Protein AF-A0A2W7VS08-F1 (afdb_monomer)

Nearest PDB structures (foldseek):
  8iaz-assembly1_A  TM=6.495E-01  e=5.295E-03  Firmicutes bacterium AM43-11BH
  7bgk-assembly1_B  TM=3.334E-01  e=6.286E+00  Kashmir bee virus

Organism: Escherichia coli (NCBI:txid562)

Radius of gyration: 22.04 Å; Cα contacts (8 Å, |Δi|>4): 89; chains: 1; bounding box: 47×22×57 Å

Structure (mmCIF, N/CA/C/O backbone):
data_AF-A0A2W7VS08-F1
#
_entry.id   AF-A0A2W7VS08-F1
#
loop_
_atom_site.group_PDB
_atom_site.id
_atom_site.type_symbol
_atom_site.label_atom_id
_atom_site.label_alt_id
_atom_site.label_comp_id
_atom_site.label_asym_id
_atom_site.label_entity_id
_atom_site.label_seq_id
_atom_site.pdbx_PDB_ins_code
_atom_site.Cartn_x
_atom_site.Cartn_y
_atom_site.Cartn_z
_atom_site.occupancy
_atom_site.B_iso_or_equiv
_atom_site.auth_seq_id
_atom_site.auth_comp_id
_atom_site.auth_asym_id
_atom_site.auth_atom_id
_atom_site.pdbx_PDB_model_num
ATOM 1 N N . ARG A 1 1 ? -25.169 2.689 5.188 1.00 91.75 1 ARG A N 1
ATOM 2 C CA . ARG A 1 1 ? -25.109 1.913 6.456 1.00 91.75 1 ARG A CA 1
ATOM 3 C C . ARG A 1 1 ? -24.452 0.582 6.137 1.00 91.75 1 ARG A C 1
ATOM 5 O O . ARG A 1 1 ? -24.512 0.186 4.982 1.00 91.75 1 ARG A O 1
ATOM 12 N N . ILE A 1 2 ? -23.823 -0.068 7.106 1.00 93.81 2 ILE A N 1
ATOM 13 C CA . ILE A 1 2 ? -23.216 -1.390 6.927 1.00 93.81 2 ILE A CA 1
ATOM 14 C C . ILE A 1 2 ? -23.727 -2.317 8.019 1.00 93.81 2 ILE A C 1
ATOM 16 O O . ILE A 1 2 ? -23.897 -1.880 9.156 1.00 93.81 2 ILE A O 1
ATOM 20 N N . PHE A 1 3 ? -24.025 -3.558 7.657 1.00 94.31 3 PHE A N 1
ATOM 21 C CA . PHE A 1 3 ? -24.394 -4.581 8.618 1.00 94.31 3 PHE A CA 1
ATOM 22 C C . PHE A 1 3 ? -23.129 -5.296 9.085 1.00 94.31 3 PHE A C 1
ATOM 24 O O . PHE A 1 3 ? -22.348 -5.771 8.262 1.00 94.31 3 PHE A O 1
ATOM 31 N N . LEU A 1 4 ? -22.927 -5.358 10.396 1.00 94.12 4 LEU A N 1
ATOM 32 C CA . LEU A 1 4 ? -21.848 -6.125 11.002 1.00 94.12 4 LEU A CA 1
ATOM 33 C C . LEU A 1 4 ? -22.457 -7.261 11.829 1.00 94.12 4 LEU A C 1
ATOM 35 O O . LEU A 1 4 ? -23.342 -6.992 12.652 1.00 94.12 4 LEU A O 1
ATOM 39 N N . PRO A 1 5 ? -21.985 -8.511 11.666 1.00 92.19 5 PRO A N 1
ATOM 40 C CA . PRO A 1 5 ? -22.413 -9.605 12.525 1.00 92.19 5 PRO A CA 1
ATOM 41 C C . PRO A 1 5 ? -22.232 -9.209 13.996 1.00 92.19 5 PRO A C 1
ATOM 43 O O . PRO A 1 5 ? -21.184 -8.686 14.369 1.00 92.19 5 PRO A O 1
ATOM 46 N N . LYS A 1 6 ? -23.258 -9.439 14.824 1.00 93.38 6 LYS A N 1
ATOM 47 C CA . LYS A 1 6 ? -23.350 -9.072 16.258 1.00 93.38 6 LYS A CA 1
ATOM 48 C C . LYS A 1 6 ? -23.622 -7.597 16.589 1.00 93.38 6 LYS A C 1
ATOM 50 O O . LYS A 1 6 ? -24.158 -7.342 17.659 1.00 93.38 6 LYS A O 1
ATOM 55 N N . LEU A 1 7 ? -23.299 -6.641 15.716 1.00 93.81 7 LEU A N 1
ATOM 56 C CA . LEU A 1 7 ? -23.532 -5.205 15.979 1.00 93.81 7 LEU A CA 1
ATOM 57 C C . LEU A 1 7 ? -24.732 -4.634 15.213 1.00 93.81 7 LEU A C 1
ATOM 59 O O . LEU A 1 7 ? -25.227 -3.558 15.540 1.00 93.81 7 LEU A O 1
ATOM 63 N N . GLY A 1 8 ? -25.209 -5.342 14.189 1.00 96.38 8 GLY A N 1
ATOM 64 C CA . GLY A 1 8 ? -26.337 -4.903 13.380 1.00 96.38 8 GLY A CA 1
ATOM 65 C C . GLY A 1 8 ? -25.980 -3.754 12.436 1.00 96.38 8 GLY A C 1
ATOM 66 O O . GLY A 1 8 ? -24.853 -3.643 11.945 1.00 96.38 8 GLY A O 1
ATOM 67 N N . TRP A 1 9 ? -26.972 -2.915 12.133 1.00 96.56 9 TRP A N 1
ATOM 68 C CA . TRP A 1 9 ? -26.837 -1.817 11.177 1.00 96.56 9 TRP A CA 1
ATOM 69 C C . TRP A 1 9 ? -26.125 -0.608 11.777 1.00 96.56 9 TRP A C 1
ATOM 71 O O . TRP A 1 9 ? -26.691 0.147 12.565 1.00 96.56 9 TRP A O 1
ATOM 81 N N . MET A 1 10 ? -24.915 -0.351 11.295 1.00 95.31 10 MET A N 1
ATOM 82 C CA . MET A 1 10 ? -24.085 0.765 11.728 1.00 95.31 10 MET A CA 1
ATOM 83 C C . MET A 1 10 ? -24.050 1.879 10.675 1.00 95.31 10 MET A C 1
ATOM 85 O O . MET A 1 10 ? -24.039 1.650 9.455 1.00 95.31 10 MET A O 1
ATOM 89 N N . ARG A 1 11 ? -24.022 3.129 11.146 1.00 95.06 11 ARG A N 1
ATOM 90 C CA . ARG A 1 11 ? -23.686 4.285 10.306 1.00 95.06 11 ARG A CA 1
ATOM 91 C C . ARG A 1 11 ? -22.165 4.387 10.216 1.00 95.06 11 ARG A C 1
ATOM 93 O O . ARG A 1 11 ? -21.469 4.179 11.199 1.00 95.06 11 ARG A O 1
ATOM 100 N N . TYR A 1 12 ? -21.662 4.718 9.036 1.00 94.12 12 TYR A N 1
ATOM 101 C CA . TYR A 1 12 ? -20.242 4.959 8.805 1.00 94.12 12 TYR A CA 1
ATOM 102 C C . TYR A 1 12 ? -20.091 6.108 7.808 1.00 94.12 12 TYR A C 1
ATOM 104 O O . TYR A 1 12 ? -21.020 6.401 7.048 1.00 94.12 12 TYR A O 1
ATOM 112 N N . ARG A 1 13 ? -18.926 6.761 7.805 1.00 94.94 13 ARG A N 1
ATOM 113 C CA . ARG A 1 13 ? -18.584 7.743 6.773 1.00 94.94 13 ARG A CA 1
ATOM 114 C C . ARG A 1 13 ? -18.253 7.001 5.483 1.00 94.94 13 ARG A C 1
ATOM 116 O O . ARG A 1 13 ? -17.219 6.341 5.409 1.00 94.94 13 ARG A O 1
ATOM 123 N N . ASN A 1 14 ? -19.101 7.140 4.471 1.00 93.19 14 ASN A N 1
ATOM 124 C CA . ASN A 1 14 ? -18.850 6.526 3.177 1.00 93.19 14 ASN A CA 1
ATOM 125 C C . ASN A 1 14 ? -17.823 7.343 2.381 1.00 93.19 14 ASN A C 1
ATOM 127 O O . ASN A 1 14 ? -18.133 8.438 1.924 1.00 93.19 14 ASN A O 1
ATOM 131 N N . SER A 1 15 ? -16.591 6.843 2.265 1.00 93.38 15 SER A N 1
ATOM 132 C CA . SER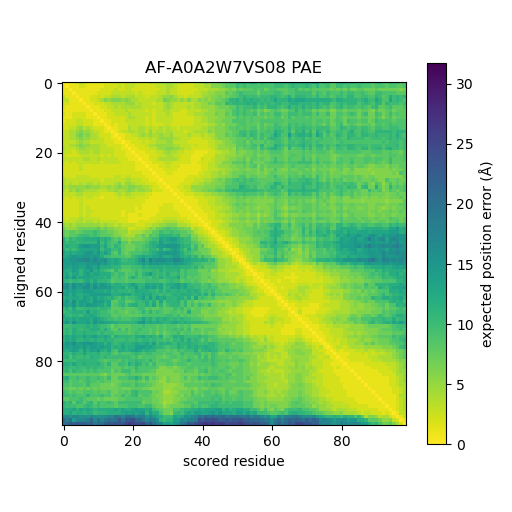 A 1 15 ? -15.505 7.535 1.556 1.00 93.38 15 SER A CA 1
ATOM 133 C C . SER A 1 15 ? -15.478 7.254 0.053 1.00 93.38 15 SER A C 1
ATOM 135 O O . SER A 1 15 ? -14.873 8.026 -0.684 1.00 93.38 15 SER A O 1
ATOM 137 N N . ARG A 1 16 ? -16.094 6.154 -0.397 1.00 91.75 16 ARG A N 1
ATOM 138 C CA . ARG A 1 16 ? -16.168 5.729 -1.801 1.00 91.75 16 ARG A CA 1
ATOM 139 C C . ARG A 1 16 ? -17.327 4.758 -2.003 1.00 91.75 16 ARG A C 1
ATOM 141 O O . ARG A 1 16 ? -17.665 4.012 -1.090 1.00 91.75 16 ARG A O 1
ATOM 148 N N . GLN A 1 17 ? -17.917 4.745 -3.193 1.00 93.31 17 GLN A N 1
ATOM 149 C CA . GLN A 1 17 ? -18.931 3.749 -3.530 1.00 93.31 17 GLN A CA 1
ATOM 150 C C . GLN A 1 17 ? -18.319 2.340 -3.516 1.00 93.31 17 GLN A C 1
ATOM 152 O O . GLN A 1 17 ? -17.187 2.145 -3.953 1.00 93.31 17 GLN A O 1
ATOM 157 N N . VAL A 1 18 ? -19.065 1.373 -2.984 1.00 92.31 18 VAL A N 1
ATOM 158 C CA . VAL A 1 18 ? -18.677 -0.042 -2.988 1.00 92.31 18 VAL A CA 1
ATOM 159 C C . VAL A 1 18 ? -19.158 -0.646 -4.303 1.00 92.31 18 VAL A C 1
ATOM 161 O O . VAL A 1 18 ? -20.357 -0.623 -4.577 1.00 92.31 18 VAL A O 1
ATOM 164 N N . THR A 1 19 ? -18.230 -1.145 -5.116 1.00 93.62 19 THR A N 1
ATOM 165 C CA . THR A 1 19 ? -18.502 -1.774 -6.415 1.00 93.62 19 THR A CA 1
ATOM 166 C C . THR A 1 19 ? -18.124 -3.250 -6.378 1.00 93.62 19 THR A C 1
ATOM 168 O O . THR A 1 19 ? -17.138 -3.624 -5.744 1.00 93.62 19 THR A O 1
ATOM 171 N N . GLY A 1 20 ? -18.897 -4.090 -7.066 1.00 94.25 20 GLY A N 1
ATOM 172 C CA . GLY A 1 20 ? -18.715 -5.541 -7.043 1.00 94.25 20 GLY A CA 1
ATOM 173 C C . GLY A 1 20 ? -19.363 -6.221 -5.833 1.00 94.25 20 GLY A C 1
ATOM 174 O O . GLY A 1 20 ? -20.104 -5.611 -5.058 1.00 94.25 20 GLY A O 1
ATOM 175 N N . VAL A 1 21 ? -19.090 -7.513 -5.688 1.00 95.50 21 VAL A N 1
ATOM 176 C CA . VAL A 1 21 ? -19.637 -8.377 -4.640 1.00 95.50 21 VAL A CA 1
ATOM 177 C C . VAL A 1 21 ? -18.759 -8.289 -3.400 1.00 95.50 21 VAL A C 1
ATOM 179 O O . VAL A 1 21 ? -17.570 -8.592 -3.454 1.00 95.50 21 VAL A O 1
ATOM 182 N N . VAL A 1 22 ? -19.332 -7.908 -2.260 1.00 94.81 22 VAL A N 1
ATOM 183 C CA . VAL A 1 22 ? -18.599 -7.868 -0.987 1.00 94.81 22 VAL A CA 1
ATOM 184 C C . VAL A 1 22 ? -18.258 -9.290 -0.539 1.00 94.81 22 VAL A C 1
ATOM 186 O O . VAL A 1 22 ? -19.150 -10.116 -0.365 1.00 94.81 22 VAL A O 1
ATOM 189 N N . LYS A 1 23 ? -16.969 -9.562 -0.312 1.00 95.88 23 LYS A N 1
ATOM 190 C CA . LYS A 1 23 ? -16.472 -10.854 0.194 1.00 95.88 23 LYS A CA 1
ATOM 191 C C . LYS A 1 23 ? -16.119 -10.805 1.670 1.00 95.88 23 LYS A C 1
ATOM 193 O O . LYS A 1 23 ? -16.361 -11.763 2.395 1.00 95.88 23 LYS A O 1
ATOM 198 N N . ASN A 1 24 ? -15.536 -9.694 2.111 1.00 94.81 24 ASN A N 1
ATOM 199 C CA . ASN A 1 24 ? -15.073 -9.529 3.481 1.00 94.81 24 ASN A CA 1
ATOM 200 C C . ASN A 1 24 ? -15.191 -8.064 3.917 1.00 94.81 24 ASN A C 1
ATOM 202 O O . ASN A 1 24 ? -15.066 -7.138 3.112 1.00 94.81 24 ASN A O 1
ATOM 206 N N . VAL A 1 25 ? -15.419 -7.869 5.211 1.00 95.50 25 VAL A N 1
ATOM 207 C CA . VAL A 1 25 ? -15.430 -6.575 5.878 1.00 95.50 25 VAL A CA 1
ATOM 208 C C . VAL A 1 25 ? -14.507 -6.659 7.089 1.00 95.50 25 VAL A C 1
ATOM 210 O O . VAL A 1 25 ? -14.821 -7.316 8.080 1.00 95.50 25 VAL A O 1
ATOM 213 N N . THR A 1 26 ? -13.391 -5.938 7.034 1.00 96.00 26 THR A N 1
ATOM 214 C CA . THR A 1 26 ? -12.441 -5.845 8.146 1.00 96.00 26 THR A CA 1
ATOM 215 C 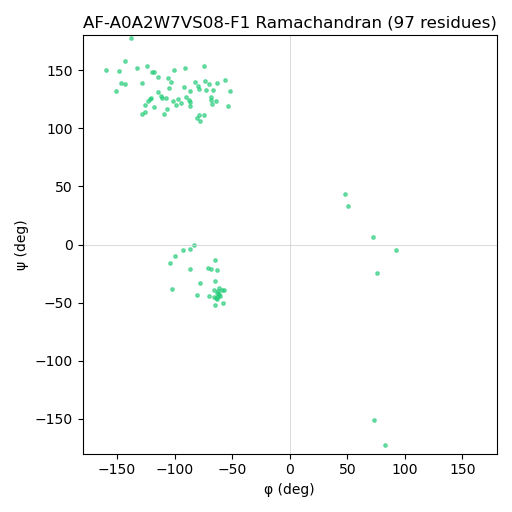C . THR A 1 26 ? -12.679 -4.556 8.913 1.00 96.00 26 THR A C 1
ATOM 217 O O . THR A 1 26 ? -12.545 -3.461 8.361 1.00 96.00 26 THR A O 1
ATOM 220 N N . VAL A 1 27 ? -12.994 -4.681 10.200 1.00 95.69 27 VAL A N 1
ATOM 221 C CA . VAL A 1 27 ? -13.090 -3.551 11.128 1.00 95.69 27 VAL A CA 1
ATOM 222 C C . VAL A 1 27 ? -11.772 -3.431 11.885 1.00 95.69 27 VAL A C 1
ATOM 224 O O . VAL A 1 27 ? -11.320 -4.396 12.497 1.00 95.69 27 VAL A O 1
ATOM 227 N N . SER A 1 28 ? -11.143 -2.259 11.843 1.00 96.44 28 SER A N 1
ATOM 228 C CA . SER A 1 28 ? -9.870 -2.006 12.522 1.00 96.44 28 SER A CA 1
ATOM 229 C C . SER A 1 28 ? -9.906 -0.703 13.308 1.00 96.44 28 SER A C 1
ATOM 231 O O . SER A 1 28 ? -10.627 0.232 12.963 1.00 96.44 28 SER A O 1
ATOM 233 N N . 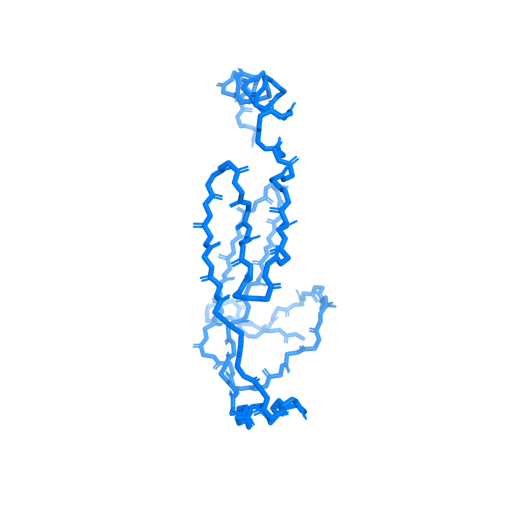GLN A 1 29 ? -9.119 -0.634 14.379 1.00 95.94 29 GLN A N 1
ATOM 234 C CA . GLN A 1 29 ? -8.948 0.583 15.162 1.00 95.94 29 GLN A CA 1
ATOM 235 C C . GLN A 1 29 ? -7.525 1.106 14.978 1.00 95.94 29 GLN A C 1
ATOM 237 O O . GLN A 1 29 ? -6.552 0.377 15.161 1.00 95.94 29 GLN A O 1
ATOM 242 N N . SER A 1 30 ? -7.395 2.379 14.614 1.00 93.69 30 SER A N 1
ATOM 243 C CA . SER A 1 30 ? -6.102 3.046 14.480 1.00 93.69 30 SER A CA 1
ATOM 244 C C . SER A 1 30 ? -6.222 4.517 14.861 1.00 93.69 30 SER A C 1
ATOM 246 O O . SER A 1 30 ? -7.208 5.175 14.532 1.00 93.69 30 SER A O 1
ATOM 248 N N . CYS A 1 31 ? -5.231 5.043 15.584 1.00 88.69 31 CYS A N 1
ATOM 249 C CA . CYS A 1 31 ? -5.199 6.442 16.029 1.00 88.69 31 CYS A CA 1
ATOM 250 C C . CYS A 1 31 ? -6.522 6.916 16.678 1.00 88.69 31 CYS A C 1
ATOM 252 O O . CYS A 1 31 ? -7.026 7.989 16.351 1.00 88.69 31 CYS A O 1
ATOM 254 N N . GLY A 1 32 ? -7.117 6.085 17.545 1.00 91.44 32 GLY A N 1
ATOM 255 C CA . GLY A 1 32 ? -8.371 6.390 18.251 1.00 91.44 32 GLY A CA 1
ATOM 256 C C . GLY A 1 32 ? -9.635 6.368 17.383 1.00 91.44 32 GLY A C 1
ATOM 257 O O . GLY A 1 32 ? -10.709 6.726 17.858 1.00 91.44 32 GLY A O 1
ATOM 258 N N . LYS A 1 33 ? -9.538 5.953 16.116 1.00 93.88 33 LYS A N 1
ATOM 259 C CA . LYS A 1 33 ? -10.665 5.895 15.179 1.00 93.88 33 LYS A CA 1
ATOM 260 C C . LYS A 1 33 ? -10.893 4.476 14.687 1.00 93.88 33 LYS A C 1
ATOM 262 O O . LYS A 1 33 ? -9.950 3.704 14.527 1.00 93.88 33 LYS A O 1
ATOM 267 N N . TRP A 1 34 ? -12.154 4.167 14.419 1.00 95.19 34 TRP A N 1
ATOM 268 C CA . TRP A 1 34 ? -12.567 2.924 13.783 1.00 95.19 34 TRP A CA 1
ATOM 269 C C . TRP A 1 34 ? -12.633 3.102 12.268 1.00 95.19 34 TRP A C 1
ATOM 271 O O . TRP A 1 34 ? -13.170 4.095 11.771 1.00 95.19 34 TRP A O 1
ATOM 281 N N . TYR A 1 35 ? -12.102 2.124 11.548 1.00 95.75 35 TYR A N 1
ATOM 282 C CA . TYR A 1 35 ? -12.094 2.051 10.095 1.00 95.75 35 TYR A CA 1
ATOM 283 C C . TYR A 1 35 ? -12.733 0.750 9.636 1.00 95.75 35 TYR A C 1
ATOM 285 O O . TYR A 1 35 ? -12.721 -0.259 10.341 1.00 95.75 35 TYR A O 1
ATOM 293 N N . ILE A 1 36 ? -13.280 0.794 8.426 1.00 95.25 36 ILE A N 1
ATOM 294 C CA . ILE A 1 36 ? -13.880 -0.351 7.758 1.00 95.25 36 ILE A CA 1
ATOM 295 C C . ILE A 1 36 ? -13.198 -0.482 6.399 1.00 95.25 36 ILE A C 1
ATOM 297 O O . ILE A 1 36 ? -13.248 0.449 5.594 1.00 95.25 36 ILE A O 1
ATOM 301 N N . SER A 1 37 ? -12.564 -1.627 6.160 1.00 95.50 37 SER A N 1
ATOM 302 C CA . SER A 1 37 ? -12.078 -2.031 4.842 1.00 95.50 37 SER A CA 1
ATOM 303 C C . 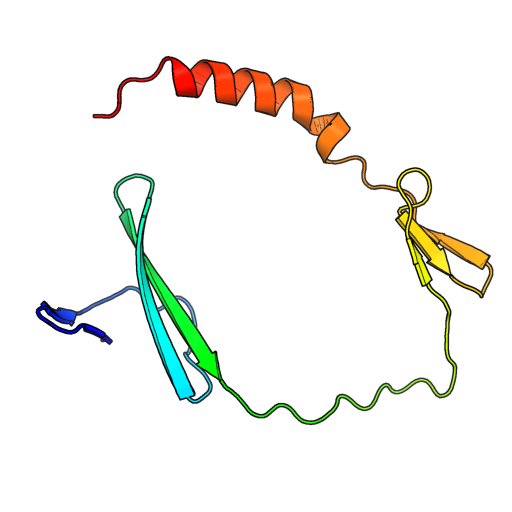SER A 1 37 ? -13.056 -3.037 4.251 1.00 95.50 37 SER A C 1
ATOM 305 O O . SER A 1 37 ? -13.350 -4.051 4.882 1.00 95.50 37 SER A O 1
ATOM 307 N N . ILE A 1 38 ? -13.580 -2.739 3.065 1.00 95.69 38 ILE A N 1
ATOM 308 C CA . ILE A 1 38 ? -14.555 -3.581 2.371 1.00 95.69 38 ILE A CA 1
ATOM 309 C C . ILE A 1 38 ? -13.839 -4.194 1.175 1.00 95.69 38 ILE A C 1
ATOM 311 O O . ILE A 1 38 ? -13.450 -3.477 0.254 1.00 95.69 38 ILE A O 1
ATOM 315 N N . GLN A 1 39 ? -13.646 -5.508 1.212 1.00 96.38 39 GLN A N 1
ATOM 316 C CA . GLN A 1 39 ? -13.084 -6.257 0.100 1.00 96.38 39 GLN A CA 1
ATOM 317 C C . GLN A 1 39 ? -14.212 -6.659 -0.840 1.00 96.38 39 GLN A C 1
ATOM 319 O O . GLN A 1 39 ? -15.167 -7.322 -0.421 1.00 96.38 39 GLN A O 1
ATOM 324 N N . THR A 1 40 ? -14.077 -6.285 -2.107 1.00 96.25 40 THR A N 1
ATOM 325 C CA . THR A 1 40 ? -15.014 -6.663 -3.156 1.00 96.25 40 THR A CA 1
ATOM 326 C C . THR A 1 40 ? -14.335 -7.497 -4.228 1.00 96.25 40 THR A C 1
ATOM 328 O O . THR A 1 40 ? -13.143 -7.360 -4.493 1.00 96.25 40 THR A O 1
ATOM 331 N N . GLU A 1 41 ? -15.113 -8.390 -4.818 1.00 96.75 41 GLU A N 1
ATOM 332 C CA . GLU A 1 41 ? -14.779 -9.116 -6.032 1.00 96.75 41 GLU A CA 1
ATOM 333 C C . GLU A 1 41 ? -15.586 -8.514 -7.182 1.00 96.75 41 GLU A C 1
ATOM 335 O O . GLU A 1 41 ? -16.783 -8.251 -7.046 1.00 96.75 41 GLU A O 1
ATOM 340 N N . SER A 1 42 ? -14.935 -8.277 -8.312 1.00 94.62 42 SER A N 1
ATOM 341 C CA . SER A 1 42 ? -15.584 -7.806 -9.529 1.00 94.62 42 SER A CA 1
ATOM 342 C C . SER A 1 42 ? -14.931 -8.466 -10.726 1.00 94.62 42 SER A C 1
ATOM 344 O 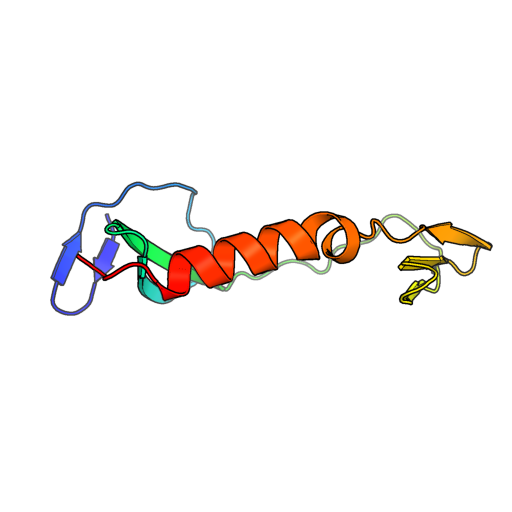O . SER A 1 42 ? -13.703 -8.528 -10.796 1.00 94.62 42 SER A O 1
ATOM 346 N N . GLU A 1 43 ? -15.742 -8.893 -11.683 1.00 91.56 43 GLU A N 1
ATOM 347 C CA . GLU A 1 43 ? -15.235 -9.245 -13.001 1.00 91.56 43 GLU A CA 1
ATOM 348 C C . GLU A 1 43 ? -14.747 -7.974 -13.693 1.00 91.56 43 GLU A C 1
ATOM 350 O O . GLU A 1 43 ? -15.453 -6.967 -13.770 1.00 91.56 43 GLU A O 1
ATOM 355 N N . VAL A 1 44 ? -13.504 -8.014 -14.158 1.00 89.69 44 VAL A N 1
ATOM 356 C CA . VAL A 1 44 ? -12.895 -6.939 -14.933 1.00 89.69 44 VAL A CA 1
ATOM 357 C C . VAL A 1 44 ? -12.486 -7.554 -16.257 1.00 89.69 44 VAL A C 1
ATOM 359 O O . VAL A 1 44 ? -11.776 -8.559 -16.281 1.00 89.69 44 VAL A O 1
ATOM 362 N N . SER A 1 45 ? -12.952 -6.968 -17.359 1.00 89.81 45 SER A N 1
ATOM 363 C CA . SER A 1 45 ? -12.524 -7.381 -18.692 1.00 89.81 45 SER A CA 1
ATOM 364 C C . SER A 1 45 ? -11.006 -7.281 -18.797 1.00 89.81 45 SER A C 1
ATOM 366 O O . SER A 1 45 ? -10.421 -6.308 -18.313 1.00 89.81 45 SER A O 1
ATOM 368 N N . THR A 1 46 ? -10.374 -8.238 -19.474 1.00 88.25 46 THR A N 1
ATOM 369 C CA . THR A 1 46 ? -8.947 -8.149 -19.788 1.00 88.25 46 THR A CA 1
ATOM 370 C C . THR A 1 46 ? -8.673 -6.822 -20.498 1.00 88.25 46 THR A C 1
ATOM 372 O O . THR A 1 46 ? -9.268 -6.579 -21.553 1.00 88.25 46 THR A O 1
ATOM 375 N N . PRO A 1 47 ? -7.832 -5.939 -19.932 1.00 87.62 47 PRO A N 1
ATOM 376 C CA . PRO A 1 47 ? -7.584 -4.642 -20.535 1.00 87.62 47 PRO A CA 1
ATOM 377 C 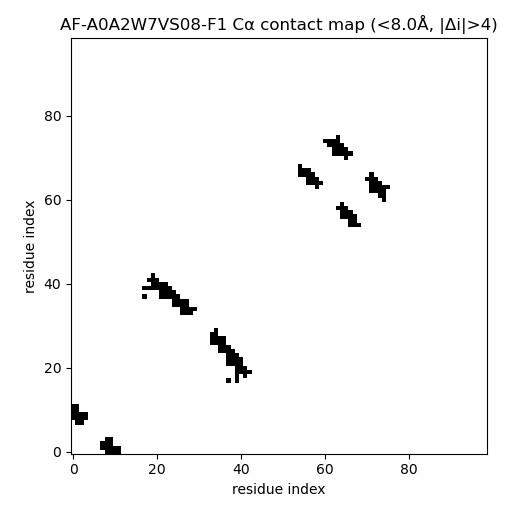C . PRO A 1 47 ? -6.912 -4.847 -21.891 1.00 87.62 47 PRO A C 1
ATOM 379 O O . PRO A 1 47 ? -5.859 -5.476 -21.985 1.00 87.62 47 PRO A O 1
ATOM 382 N N . VAL A 1 48 ? -7.526 -4.313 -22.945 1.00 88.69 48 VAL A N 1
ATOM 383 C CA . VAL A 1 48 ? -6.910 -4.275 -24.270 1.00 88.69 48 VAL A CA 1
ATOM 384 C C . VAL A 1 48 ? -5.953 -3.093 -24.283 1.00 88.69 48 VAL A C 1
ATOM 386 O O . VAL A 1 48 ? -6.373 -1.937 -24.245 1.00 88.69 48 VAL A O 1
ATOM 389 N N . HIS A 1 49 ? -4.655 -3.383 -24.278 1.00 86.25 49 HIS A N 1
ATOM 390 C CA . HIS A 1 49 ? -3.641 -2.345 -24.384 1.00 86.25 49 HIS A CA 1
ATOM 391 C C . HIS A 1 49 ? -3.609 -1.808 -25.829 1.00 86.25 49 HIS A C 1
ATOM 393 O O . HIS A 1 49 ? -3.595 -2.611 -26.761 1.00 86.25 49 HIS A O 1
ATOM 399 N N . PRO A 1 50 ? -3.588 -0.480 -26.054 1.00 89.88 50 PRO A N 1
ATOM 400 C CA . PRO A 1 50 ? -3.653 0.089 -27.404 1.00 89.88 50 PRO A CA 1
ATOM 401 C C . PRO A 1 50 ? -2.372 -0.127 -28.226 1.00 89.88 50 PRO A C 1
ATOM 403 O O . PRO A 1 50 ? -2.407 -0.016 -29.448 1.00 89.88 50 PRO A O 1
ATOM 406 N N . SER A 1 51 ? -1.235 -0.405 -27.577 1.00 88.88 51 SER A N 1
ATOM 407 C CA . SER A 1 51 ? 0.023 -0.683 -28.282 1.00 88.88 51 SER A CA 1
ATOM 408 C C . SER A 1 51 ? 0.075 -2.112 -28.815 1.00 88.88 51 SER A C 1
ATOM 410 O O . SER A 1 51 ? -0.213 -3.052 -28.078 1.00 88.88 51 SER A O 1
ATOM 412 N N . ALA A 1 52 ? 0.546 -2.261 -30.055 1.00 88.31 52 ALA A N 1
ATOM 413 C CA . ALA A 1 52 ? 0.885 -3.544 -30.673 1.00 88.31 52 ALA A CA 1
ATOM 414 C C . ALA A 1 52 ? 2.331 -4.000 -30.381 1.00 88.31 52 ALA A C 1
ATOM 416 O O . ALA A 1 52 ? 2.733 -5.083 -30.803 1.00 88.31 52 ALA A O 1
ATOM 417 N N . SER A 1 53 ? 3.129 -3.177 -29.691 1.00 89.44 53 SER A N 1
ATOM 418 C CA . SER A 1 53 ? 4.508 -3.494 -29.314 1.00 89.44 53 SER A CA 1
ATOM 419 C C . SER A 1 53 ? 4.617 -3.940 -27.856 1.00 89.44 53 SER A C 1
ATOM 421 O O . SER A 1 53 ? 3.855 -3.503 -26.990 1.00 89.44 53 SER A O 1
ATOM 423 N N . MET A 1 54 ? 5.603 -4.794 -27.583 1.00 89.06 54 MET A N 1
ATOM 424 C CA . MET A 1 54 ? 6.005 -5.173 -26.230 1.00 89.06 54 MET A CA 1
ATOM 425 C C . MET A 1 54 ? 7.295 -4.451 -25.851 1.00 89.06 54 MET A C 1
ATOM 427 O O . MET A 1 54 ? 8.213 -4.347 -26.662 1.00 89.06 54 MET A O 1
ATOM 431 N N . ILE A 1 55 ? 7.371 -3.993 -24.603 1.00 92.12 55 ILE A N 1
ATOM 432 C CA . ILE A 1 55 ? 8.583 -3.430 -24.009 1.00 92.12 55 ILE A CA 1
ATOM 433 C C . ILE A 1 55 ? 8.931 -4.273 -22.784 1.00 92.12 55 ILE A C 1
ATOM 435 O O . ILE A 1 55 ? 8.091 -4.479 -21.908 1.00 92.12 55 ILE A O 1
ATOM 439 N N . GLY A 1 56 ? 10.166 -4.769 -22.732 1.00 93.12 56 GLY A N 1
ATOM 440 C CA . GLY A 1 56 ? 10.695 -5.442 -21.548 1.00 93.12 56 GLY A CA 1
ATOM 441 C C . GLY A 1 56 ? 10.996 -4.428 -20.448 1.00 93.12 56 GLY A C 1
ATOM 442 O O . GLY A 1 56 ? 11.494 -3.343 -20.741 1.00 93.12 56 GLY A O 1
ATOM 443 N N . LEU A 1 57 ? 10.707 -4.780 -19.195 1.00 96.00 57 LEU A N 1
ATOM 444 C CA . LEU A 1 57 ? 10.992 -3.959 -18.019 1.00 96.00 57 LEU A CA 1
ATOM 445 C C . LEU A 1 57 ? 1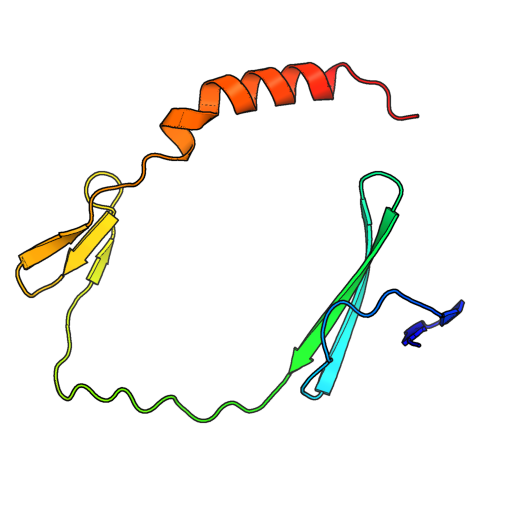1.966 -4.704 -17.106 1.00 96.00 57 LEU A C 1
ATOM 447 O O . LEU A 1 57 ? 11.640 -5.773 -16.593 1.00 96.00 57 LEU A O 1
ATOM 451 N N . ASP A 1 58 ? 13.138 -4.115 -16.888 1.00 94.88 58 ASP A N 1
ATOM 452 C CA . ASP A 1 58 ? 14.103 -4.547 -15.877 1.00 94.88 58 ASP A CA 1
ATOM 453 C C . ASP A 1 58 ? 14.095 -3.553 -14.710 1.00 94.88 58 ASP A C 1
ATOM 455 O O . ASP A 1 58 ? 14.396 -2.371 -14.894 1.00 94.88 58 ASP A O 1
ATOM 459 N N . ALA A 1 59 ? 13.711 -4.004 -13.516 1.00 92.75 59 ALA A N 1
ATOM 460 C CA . ALA A 1 59 ? 13.581 -3.156 -12.334 1.00 92.75 59 ALA A CA 1
ATOM 461 C C . ALA A 1 59 ? 14.701 -3.427 -11.328 1.00 92.75 59 ALA A C 1
ATOM 463 O O . ALA A 1 59 ? 14.874 -4.551 -10.859 1.00 92.75 59 ALA A O 1
ATOM 464 N N . GLY A 1 60 ? 15.417 -2.375 -10.932 1.00 90.19 60 GLY A N 1
ATOM 465 C CA . GLY A 1 60 ? 16.544 -2.464 -10.011 1.00 90.19 60 GLY A CA 1
ATOM 466 C C . GLY A 1 60 ? 16.578 -1.352 -8.963 1.00 90.19 60 GLY A C 1
ATOM 467 O O . GLY A 1 60 ? 15.761 -0.433 -8.926 1.00 90.19 60 GLY A O 1
ATOM 468 N N . VAL A 1 61 ? 17.572 -1.434 -8.076 1.00 85.69 61 VAL A N 1
ATOM 469 C CA . VAL A 1 61 ? 17.768 -0.445 -7.000 1.00 85.69 61 VAL A CA 1
ATOM 470 C C . VAL A 1 61 ? 18.474 0.811 -7.521 1.00 85.69 61 VAL A C 1
ATOM 472 O O . VAL A 1 61 ? 18.078 1.926 -7.192 1.00 85.69 61 VAL A O 1
ATOM 475 N N . ALA A 1 62 ? 19.513 0.642 -8.348 1.00 87.06 62 ALA A N 1
ATOM 476 C CA . ALA A 1 62 ? 20.269 1.756 -8.931 1.00 87.06 62 ALA A CA 1
ATOM 477 C C . ALA A 1 62 ? 19.540 2.413 -10.117 1.00 87.06 62 ALA A C 1
ATOM 479 O O . ALA A 1 62 ? 19.648 3.621 -10.317 1.00 87.06 62 ALA A O 1
ATOM 480 N N . LYS A 1 63 ? 18.785 1.618 -10.882 1.00 89.81 63 LYS A N 1
ATOM 481 C CA . LYS A 1 63 ? 17.902 2.044 -11.974 1.00 89.81 63 LYS A CA 1
ATOM 482 C C . LYS A 1 63 ? 16.519 1.482 -11.672 1.00 89.81 63 LYS A C 1
ATOM 484 O O . LYS A 1 63 ? 16.371 0.267 -11.656 1.00 89.81 63 LYS A O 1
ATOM 489 N N . LEU A 1 64 ? 15.543 2.347 -11.404 1.00 91.50 64 LEU A N 1
ATOM 490 C CA . LEU A 1 64 ? 14.205 1.932 -10.974 1.00 91.50 64 LEU A CA 1
ATOM 491 C C . LEU A 1 64 ? 13.524 1.051 -12.019 1.00 91.50 64 LEU A C 1
ATOM 493 O O . LEU A 1 64 ? 12.926 0.040 -11.670 1.00 91.50 64 LEU A O 1
ATOM 497 N N . ALA A 1 65 ? 13.625 1.453 -13.283 1.00 94.62 65 ALA A N 1
ATOM 498 C CA . ALA A 1 65 ? 13.172 0.667 -14.415 1.00 94.62 65 ALA A CA 1
ATOM 499 C C . ALA A 1 65 ? 14.026 1.002 -15.641 1.00 94.62 65 ALA A C 1
ATOM 501 O O . ALA A 1 65 ? 14.231 2.175 -15.948 1.00 94.62 65 ALA A O 1
ATOM 502 N N . THR A 1 66 ? 14.516 -0.015 -16.338 1.00 96.00 66 THR A N 1
ATOM 503 C CA . THR A 1 66 ? 15.112 0.094 -17.670 1.00 96.00 66 THR A CA 1
ATOM 504 C C . THR A 1 66 ? 14.174 -0.588 -18.650 1.00 96.00 66 THR A C 1
ATOM 506 O O . THR A 1 66 ? 13.780 -1.735 -18.439 1.00 96.00 66 THR A O 1
ATOM 509 N N . LEU A 1 67 ? 13.796 0.135 -19.695 1.00 95.81 67 LEU A N 1
ATOM 510 C CA . LEU A 1 67 ? 12.975 -0.376 -20.778 1.00 95.81 67 LEU A CA 1
ATOM 511 C C . LEU A 1 67 ? 13.865 -0.950 -21.885 1.00 95.81 67 LEU A C 1
ATOM 513 O O . LEU A 1 67 ? 14.989 -0.492 -22.097 1.00 95.81 67 LEU A O 1
ATOM 517 N N . SER A 1 68 ? 13.354 -1.929 -22.630 1.00 94.56 68 SER A N 1
ATOM 518 C CA . SER A 1 68 ? 14.075 -2.526 -23.765 1.00 94.56 68 SER A CA 1
ATOM 519 C C . SER A 1 68 ? 14.336 -1.557 -24.928 1.00 94.56 68 SER A C 1
ATOM 521 O O . SER A 1 68 ? 15.141 -1.867 -25.798 1.00 94.56 68 SER A O 1
ATOM 523 N N . ASP A 1 69 ? 13.679 -0.394 -24.950 1.00 93.56 69 ASP A N 1
ATOM 524 C CA . ASP A 1 69 ? 13.939 0.696 -25.903 1.00 93.56 69 ASP A CA 1
ATOM 525 C C . ASP A 1 69 ? 15.119 1.603 -25.492 1.00 93.56 69 ASP A C 1
ATOM 527 O O . ASP A 1 69 ? 15.457 2.548 -26.202 1.00 93.56 69 ASP A O 1
ATOM 531 N N . GLY A 1 70 ? 15.757 1.314 -24.352 1.00 92.62 70 GLY A N 1
ATOM 532 C CA . GLY A 1 70 ? 16.876 2.080 -23.808 1.00 92.62 70 GLY A CA 1
ATOM 533 C C . GLY A 1 70 ? 16.474 3.185 -22.826 1.00 92.62 70 GLY A C 1
ATOM 534 O O . GLY A 1 70 ? 17.358 3.795 -22.220 1.00 92.62 70 GLY A O 1
ATOM 535 N N . THR A 1 71 ? 15.179 3.434 -22.608 1.00 96.00 71 THR A N 1
ATOM 536 C CA . THR A 1 71 ? 14.704 4.408 -21.614 1.00 96.00 71 THR A CA 1
ATOM 537 C C . THR A 1 71 ? 15.036 3.941 -20.198 1.00 96.00 71 THR A C 1
ATOM 539 O O . THR A 1 71 ? 14.772 2.798 -19.826 1.00 96.00 71 THR A O 1
ATOM 542 N N . VAL A 1 72 ? 15.578 4.838 -19.368 1.00 95.69 72 VAL A N 1
ATOM 543 C CA . VAL A 1 72 ? 15.940 4.540 -17.974 1.00 95.69 72 VAL A CA 1
ATOM 544 C C . VAL A 1 72 ? 15.229 5.491 -17.017 1.00 95.69 72 VAL A C 1
ATOM 546 O O . VAL A 1 72 ? 15.413 6.706 -17.069 1.00 95.69 72 VAL A O 1
ATOM 549 N N . PHE A 1 73 ? 14.480 4.925 -16.077 1.00 95.12 73 PHE A N 1
ATOM 550 C CA . PHE A 1 73 ? 13.890 5.630 -14.946 1.00 95.12 73 PHE A CA 1
ATOM 551 C C . PHE A 1 73 ? 14.811 5.533 -13.728 1.00 95.12 73 PHE A C 1
ATOM 553 O O . PHE A 1 73 ? 15.140 4.445 -13.250 1.00 95.12 73 PHE A O 1
ATOM 560 N N . GLY A 1 74 ? 15.230 6.686 -13.206 1.00 93.69 74 GLY A N 1
ATOM 561 C CA . GLY A 1 74 ? 16.040 6.766 -11.992 1.00 93.69 74 GLY A CA 1
ATOM 562 C C . GLY A 1 74 ? 15.231 6.487 -10.714 1.00 93.69 74 GLY A C 1
ATOM 563 O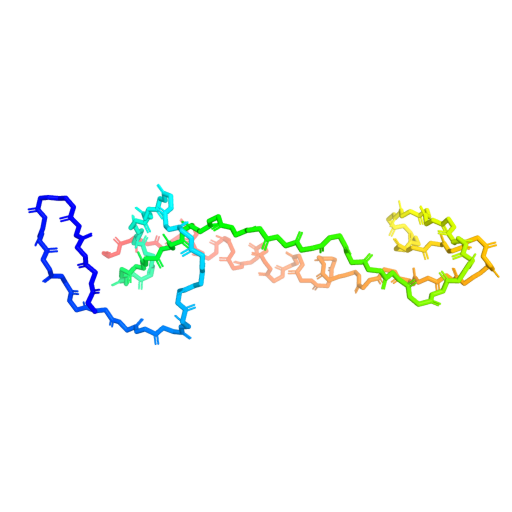 O . GLY A 1 74 ? 14.022 6.729 -10.673 1.00 93.69 74 GLY A O 1
ATOM 564 N N . PRO A 1 75 ? 15.873 6.002 -9.639 1.00 91.25 75 PRO A N 1
ATOM 565 C CA . PRO A 1 75 ? 15.207 5.775 -8.364 1.00 91.25 75 PRO A CA 1
ATOM 566 C C . PRO A 1 75 ? 14.830 7.093 -7.681 1.00 91.25 75 PRO A C 1
ATOM 568 O O . PRO A 1 75 ? 15.616 8.034 -7.587 1.00 91.25 75 PRO A O 1
ATOM 571 N N . VAL A 1 76 ? 13.624 7.140 -7.111 1.00 89.12 76 VAL A N 1
ATOM 572 C CA . VAL A 1 76 ? 13.129 8.311 -6.358 1.00 89.12 76 VAL A CA 1
ATOM 573 C C . VAL A 1 76 ? 13.897 8.503 -5.037 1.00 89.12 76 VAL A C 1
ATOM 575 O O . VAL A 1 76 ? 13.911 9.602 -4.464 1.00 89.12 76 VAL A O 1
ATOM 578 N N . ASN A 1 77 ? 14.545 7.433 -4.552 1.00 89.19 77 ASN A N 1
ATOM 579 C CA . ASN A 1 77 ? 15.319 7.380 -3.308 1.00 89.19 77 ASN A CA 1
ATOM 580 C C . ASN A 1 77 ? 14.538 7.922 -2.096 1.00 89.19 77 ASN A C 1
ATOM 582 O O . ASN A 1 77 ? 15.105 8.517 -1.178 1.00 89.19 77 ASN A O 1
ATOM 586 N N . SER A 1 78 ? 13.213 7.724 -2.083 1.00 89.62 78 SER A N 1
ATOM 587 C CA . SER A 1 78 ? 12.313 8.263 -1.056 1.00 89.62 78 SER A CA 1
ATOM 588 C C . SER A 1 78 ? 12.648 7.738 0.340 1.00 89.62 78 SER A C 1
ATOM 590 O O . SER A 1 78 ? 12.609 8.504 1.304 1.00 89.62 78 SER A O 1
ATOM 592 N N . PHE A 1 79 ? 13.040 6.465 0.453 1.00 89.56 79 PHE A N 1
ATOM 593 C CA . PHE A 1 79 ? 13.491 5.887 1.715 1.00 89.56 79 PHE A CA 1
ATOM 594 C C . PHE A 1 79 ? 14.785 6.543 2.200 1.00 89.56 79 PHE A C 1
ATOM 596 O O . PHE A 1 79 ? 14.808 7.059 3.311 1.00 89.56 79 PHE A O 1
ATOM 603 N N . GLN A 1 80 ? 15.826 6.623 1.364 1.00 90.62 80 GLN A N 1
ATOM 604 C CA . GLN A 1 80 ? 17.097 7.257 1.744 1.00 90.62 80 GLN A CA 1
ATOM 605 C C . GLN A 1 80 ? 16.914 8.717 2.192 1.00 90.62 80 GLN A C 1
ATOM 607 O O . GLN A 1 80 ? 17.531 9.136 3.172 1.00 90.62 80 GLN A O 1
ATOM 612 N N . LYS A 1 81 ? 16.026 9.474 1.531 1.00 93.38 81 LYS A N 1
ATOM 613 C CA . LYS A 1 81 ? 15.677 10.852 1.920 1.00 93.38 81 LYS A CA 1
ATOM 614 C C . LYS A 1 81 ? 15.012 10.915 3.298 1.00 93.38 81 LYS A C 1
ATOM 616 O O . LYS A 1 81 ? 15.328 11.791 4.099 1.00 93.38 81 LYS A O 1
ATOM 621 N N . ASN A 1 82 ? 14.113 9.977 3.594 1.00 96.25 82 ASN A N 1
ATOM 622 C CA . ASN A 1 82 ? 13.274 10.027 4.792 1.00 96.25 82 ASN A CA 1
ATOM 623 C C . ASN A 1 82 ? 13.767 9.155 5.955 1.00 96.25 82 ASN A C 1
ATOM 625 O O . ASN A 1 82 ? 13.250 9.299 7.061 1.00 96.25 82 ASN A O 1
ATOM 629 N N . GLN A 1 83 ? 14.767 8.290 5.762 1.00 96.75 83 GLN A N 1
ATOM 630 C CA . GLN A 1 83 ? 15.172 7.281 6.750 1.00 96.75 83 GLN A CA 1
ATOM 631 C C . GLN A 1 83 ? 15.587 7.888 8.096 1.00 96.75 83 GLN A C 1
ATOM 633 O O . GLN A 1 83 ? 15.218 7.368 9.147 1.00 96.75 83 GLN A O 1
ATOM 638 N N . LYS A 1 84 ? 16.298 9.028 8.089 1.00 97.31 84 LYS A N 1
ATOM 639 C CA . LYS A 1 84 ? 16.720 9.714 9.325 1.00 97.31 84 LYS A CA 1
ATOM 640 C C . LYS A 1 84 ? 15.512 10.243 10.096 1.00 97.31 84 LYS A C 1
ATOM 642 O O . LYS A 1 84 ? 15.415 10.058 11.310 1.00 97.31 84 LYS A O 1
ATOM 647 N N . THR A 1 85 ? 14.575 10.865 9.383 1.00 97.31 85 THR A N 1
ATOM 648 C CA . THR A 1 85 ? 13.322 11.372 9.951 1.00 97.31 85 THR A CA 1
ATOM 649 C C . THR A 1 85 ? 12.465 10.228 10.476 1.00 97.31 85 THR A C 1
ATOM 651 O O . THR A 1 85 ? 12.017 10.290 11.619 1.00 97.31 85 THR A O 1
ATOM 654 N N . LEU A 1 86 ? 12.310 9.154 9.699 1.00 96.81 86 LEU A N 1
ATOM 655 C CA . LEU A 1 86 ? 11.572 7.958 10.091 1.00 96.81 86 LEU A CA 1
ATOM 656 C C . LEU A 1 86 ? 12.150 7.343 11.371 1.00 96.81 86 LEU A C 1
ATOM 658 O O . LEU A 1 86 ? 11.411 7.152 12.333 1.00 96.81 86 LEU A O 1
ATOM 662 N N . ALA A 1 87 ? 13.468 7.130 11.435 1.00 97.38 87 ALA A N 1
ATOM 663 C CA . ALA A 1 87 ? 14.129 6.577 12.615 1.00 97.38 87 ALA A CA 1
ATOM 664 C C . ALA A 1 87 ? 13.966 7.482 13.850 1.00 97.38 87 ALA A C 1
ATOM 666 O O . ALA A 1 87 ? 13.748 6.999 14.963 1.00 97.38 87 ALA A O 1
ATOM 667 N N . ARG A 1 88 ? 14.047 8.810 13.683 1.00 97.75 88 ARG A N 1
ATOM 668 C CA . ARG A 1 88 ? 13.795 9.765 14.773 1.00 97.75 88 ARG A CA 1
ATOM 669 C C . ARG A 1 88 ? 12.353 9.673 15.275 1.00 97.75 88 ARG A C 1
ATOM 671 O O . ARG A 1 88 ? 12.150 9.595 16.485 1.00 97.75 88 ARG A O 1
ATOM 678 N N . LEU A 1 89 ? 11.375 9.655 14.370 1.00 96.88 89 LEU A N 1
ATOM 679 C CA . LEU A 1 89 ? 9.953 9.566 14.713 1.00 96.88 89 LEU A CA 1
ATOM 680 C C . LEU A 1 89 ? 9.603 8.219 15.358 1.00 96.88 89 LEU A C 1
ATOM 682 O O . LEU A 1 89 ? 8.877 8.200 16.347 1.00 96.88 89 LEU A O 1
ATOM 686 N N . GLN A 1 90 ? 10.176 7.113 14.882 1.00 95.88 90 GLN A N 1
ATOM 687 C CA . GLN A 1 90 ? 10.008 5.789 15.491 1.00 95.88 90 GLN A CA 1
ATOM 688 C C . GLN A 1 90 ? 10.566 5.742 16.922 1.00 95.88 90 GLN A C 1
ATOM 690 O O . GLN A 1 90 ? 9.869 5.286 17.825 1.00 95.88 90 GLN A O 1
ATOM 695 N N . ARG A 1 91 ? 11.766 6.297 17.171 1.00 96.69 91 ARG A N 1
ATOM 696 C CA . ARG A 1 91 ? 12.322 6.417 18.537 1.00 96.69 91 ARG A CA 1
ATOM 697 C C . ARG A 1 91 ? 11.504 7.335 19.441 1.00 96.69 91 ARG A C 1
ATOM 699 O O . ARG A 1 91 ? 11.546 7.188 20.657 1.00 96.69 91 ARG A O 1
ATOM 706 N N . GLN A 1 92 ? 10.863 8.367 18.893 1.00 96.06 92 GLN A N 1
ATOM 707 C CA . GLN A 1 92 ? 9.954 9.211 19.671 1.00 96.06 92 GLN A CA 1
ATOM 708 C C . GLN A 1 92 ? 8.683 8.437 20.017 1.00 96.06 92 GLN A C 1
ATOM 710 O O . GLN A 1 92 ? 8.259 8.466 21.165 1.00 96.06 92 GLN A O 1
ATOM 715 N N . LEU A 1 93 ? 8.112 7.718 19.049 1.00 92.94 93 LEU A N 1
ATOM 716 C CA . LEU A 1 93 ? 6.910 6.910 19.231 1.00 92.94 93 LEU A CA 1
ATOM 717 C C . LEU A 1 93 ? 7.109 5.798 20.268 1.00 92.94 93 LEU A C 1
ATOM 719 O O . LEU A 1 93 ? 6.237 5.623 21.109 1.00 92.94 93 LEU A O 1
ATOM 723 N N . SER A 1 94 ? 8.250 5.102 20.261 1.00 93.12 94 SER A N 1
ATOM 724 C CA . SER A 1 94 ? 8.530 4.015 21.215 1.00 93.12 94 SER A CA 1
ATOM 725 C C . SER A 1 94 ? 8.595 4.472 22.676 1.00 93.12 94 SER A C 1
ATOM 727 O O . SER A 1 94 ? 8.424 3.662 23.577 1.00 93.12 94 SER A O 1
ATOM 729 N N . ARG A 1 95 ? 8.844 5.766 22.910 1.00 93.75 95 ARG A N 1
ATOM 730 C CA . ARG A 1 95 ? 8.878 6.385 24.243 1.00 93.75 95 ARG A CA 1
ATOM 731 C C . ARG A 1 95 ? 7.535 6.981 24.668 1.00 93.75 95 ARG A C 1
ATOM 733 O O . ARG A 1 95 ? 7.425 7.472 25.786 1.00 93.75 95 ARG A O 1
ATOM 740 N N . LYS A 1 96 ? 6.525 6.983 23.792 1.00 91.25 96 LYS A N 1
ATOM 741 C CA . LYS A 1 96 ? 5.184 7.471 24.128 1.00 91.25 96 LYS A CA 1
ATOM 742 C C . LYS A 1 96 ? 4.370 6.346 24.758 1.00 91.25 96 LYS A C 1
ATOM 744 O O . LYS A 1 96 ? 4.298 5.248 24.215 1.00 91.25 96 LYS A O 1
ATOM 749 N N . VAL A 1 97 ? 3.717 6.650 25.873 1.00 83.88 97 VAL A N 1
ATOM 750 C CA . VAL A 1 97 ? 2.738 5.759 26.500 1.00 83.88 97 VAL A CA 1
ATOM 751 C C . VAL A 1 97 ? 1.425 5.873 25.725 1.00 83.88 97 VAL A C 1
ATOM 753 O O . VAL A 1 97 ? 1.005 6.978 25.372 1.00 83.88 97 VAL A O 1
ATOM 756 N N . LYS A 1 98 ? 0.802 4.734 25.406 1.00 74.06 98 LYS A N 1
ATOM 757 C CA . LYS A 1 98 ? -0.562 4.723 24.864 1.00 74.06 98 LYS A CA 1
ATOM 758 C C . LYS A 1 98 ? -1.509 5.195 25.967 1.00 74.06 98 LYS A C 1
ATOM 760 O O . LYS A 1 98 ? -1.530 4.581 27.028 1.00 74.06 98 LYS A O 1
ATOM 765 N N . PHE A 1 99 ? -2.232 6.278 25.701 1.00 60.31 99 PHE A N 1
ATOM 766 C CA . PHE A 1 99 ? -3.404 6.674 26.480 1.00 60.31 99 PHE A CA 1
ATOM 767 C C . PHE A 1 99 ? -4.585 5.767 26.137 1.00 60.31 99 PHE A C 1
ATOM 769 O O . PHE A 1 99 ? -4.670 5.358 24.950 1.00 60.31 99 PHE A O 1
#

pLDDT: mean 92.75, std 4.84, range [60.31, 97.75]

Sequence (99 aa):
RIFLPKLGWMRYRNSRQVTGVVKNVTVSQSCGKWYISIQTESEVSTPVHPSASMIGLDAGVAKLATLSDGTVFGPVNSFQKNQKTLARLQRQLSRKVKF

Solvent-accessible surface area (backbone atoms only — not comparable to full-atom values): 6631 Å² total; per-residue (Å²): 116,48,79,40,93,97,73,42,80,38,83,70,87,80,89,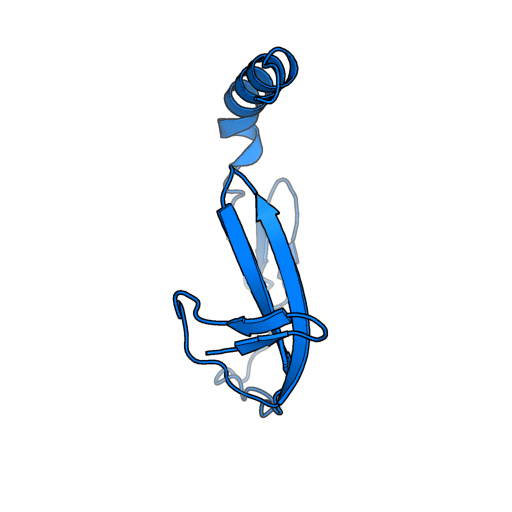67,88,87,66,63,48,78,78,48,74,48,77,45,77,57,96,96,38,80,45,79,48,77,43,54,50,67,93,71,77,82,81,81,70,92,66,93,72,88,76,53,79,47,72,46,80,84,39,39,34,36,37,71,87,70,51,72,40,71,53,84,54,61,61,77,75,39,46,67,58,50,53,53,50,49,61,52,52,74,72,54,78,87,128

Secondary structure (DSSP, 8-state):
-EEETTTEEE-----S---SEEEEEEEEEETTEEEEEEEEE---PPP--S-S----EE--SSSSEEETTS-EEPP--HHHHHHHHHHHHHHHHTTSPP-

Foldseek 3Di:
DDQDVPPGDDDDPDPDDDDAAFDDWDWDDDPNDIDIDTDHDDDDPDDDDPDPDDWDWDADDQWRTAIPVGDTHGDPCVCVVCVVVVVVVVVVVVPDDDD

Mean predicted aligned error: 7.1 Å

InterPro domains:
  IPR001959 Probable transposase, IS891/IS1136/IS1341 [PF01385] (37-98)